Protein AF-A0A222F6X0-F1 (afdb_monomer_lite)

Structure (mmCIF, N/CA/C/O backbone):
data_AF-A0A222F6X0-F1
#
_entry.id   AF-A0A222F6X0-F1
#
loop_
_atom_site.group_PDB
_atom_site.id
_atom_site.type_symbol
_atom_site.label_atom_id
_atom_site.label_alt_id
_atom_site.label_comp_id
_atom_site.label_asym_id
_atom_site.label_entity_id
_atom_site.label_seq_id
_atom_site.pdbx_PDB_ins_code
_atom_site.Cartn_x
_atom_site.Cartn_y
_atom_site.Cartn_z
_atom_site.occupancy
_atom_site.B_iso_or_equiv
_atom_site.auth_seq_id
_atom_site.auth_comp_id
_atom_site.auth_asym_id
_atom_site.auth_atom_id
_atom_site.pdbx_PDB_model_num
ATOM 1 N N . MET A 1 1 ? -4.040 -3.407 18.190 1.00 61.75 1 MET A N 1
ATOM 2 C CA . MET A 1 1 ? -4.479 -4.045 16.939 1.00 61.75 1 MET A CA 1
ATOM 3 C C . MET A 1 1 ? -3.343 -3.935 15.942 1.00 61.75 1 MET A C 1
ATOM 5 O O . MET A 1 1 ? -2.972 -2.826 15.611 1.00 61.75 1 MET A O 1
ATOM 9 N N . GLN A 1 2 ? -2.766 -5.057 15.514 1.00 82.00 2 GLN A N 1
ATOM 10 C CA . GLN A 1 2 ? -1.603 -5.101 14.622 1.00 82.00 2 GLN A CA 1
ATOM 11 C C . GLN A 1 2 ? -2.021 -5.697 13.279 1.00 82.00 2 GLN A C 1
ATOM 13 O O . GLN A 1 2 ? -2.799 -6.652 13.258 1.00 82.00 2 GLN A O 1
ATOM 18 N N . GLY A 1 3 ? -1.517 -5.146 12.182 1.00 78.44 3 GLY A N 1
ATOM 19 C CA . GLY A 1 3 ? -1.726 -5.721 10.862 1.00 78.44 3 GLY A CA 1
ATOM 20 C C . GLY A 1 3 ? -0.700 -5.248 9.848 1.00 78.44 3 GLY A C 1
ATOM 21 O O . GLY A 1 3 ? -0.061 -4.203 10.007 1.00 78.44 3 GLY A O 1
ATOM 22 N N . ASP A 1 4 ? -0.547 -6.052 8.809 1.00 83.44 4 ASP A N 1
ATOM 23 C CA . ASP A 1 4 ? 0.288 -5.770 7.658 1.00 83.44 4 ASP A CA 1
ATOM 24 C C . ASP A 1 4 ? -0.467 -6.099 6.367 1.00 83.44 4 ASP A C 1
ATOM 26 O O . ASP A 1 4 ? -1.367 -6.940 6.338 1.00 83.44 4 ASP A O 1
ATOM 30 N N . MET A 1 5 ? -0.135 -5.372 5.306 1.00 81.94 5 MET A N 1
ATOM 31 C CA . MET A 1 5 ? -0.671 -5.575 3.967 1.00 81.94 5 MET A CA 1
ATOM 32 C C . MET A 1 5 ? 0.428 -5.280 2.955 1.00 81.94 5 MET A C 1
AT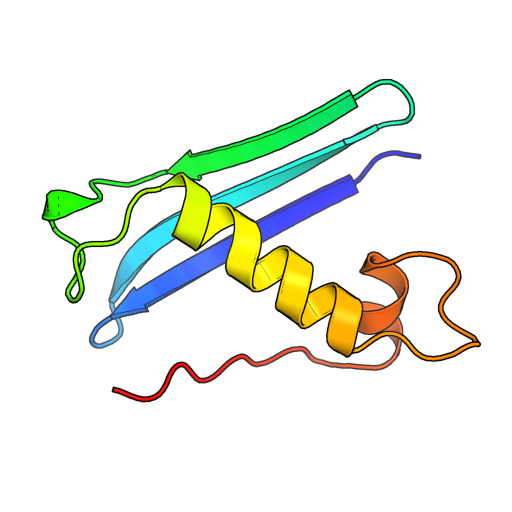OM 34 O O . MET A 1 5 ? 1.118 -4.264 3.059 1.00 81.94 5 MET A O 1
ATOM 38 N N . ARG A 1 6 ? 0.570 -6.150 1.956 1.00 82.56 6 ARG A N 1
ATOM 39 C CA . 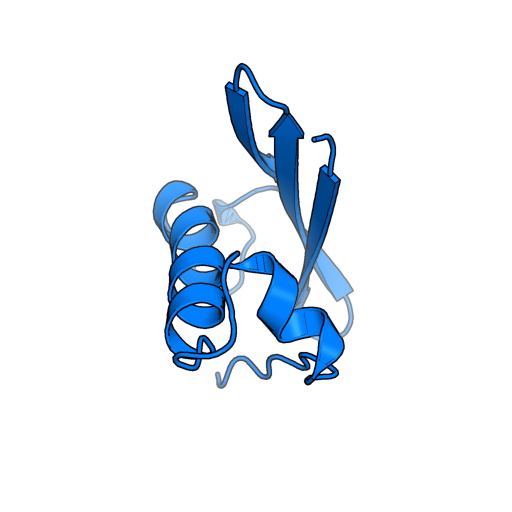ARG A 1 6 ? 1.495 -5.959 0.837 1.00 82.56 6 ARG A CA 1
ATOM 40 C C . ARG A 1 6 ? 0.733 -5.998 -0.468 1.00 82.56 6 ARG A C 1
ATOM 42 O O . ARG A 1 6 ? -0.095 -6.883 -0.666 1.00 82.56 6 ARG A O 1
ATOM 49 N N . LEU A 1 7 ? 1.018 -5.042 -1.341 1.00 78.62 7 LEU A N 1
ATOM 50 C CA . LEU A 1 7 ? 0.430 -4.961 -2.671 1.00 78.62 7 LEU A CA 1
ATOM 51 C C . LEU A 1 7 ? 1.552 -4.949 -3.705 1.00 78.62 7 LEU A C 1
ATOM 53 O O . LEU A 1 7 ? 2.316 -3.987 -3.787 1.00 78.62 7 LEU A O 1
ATOM 57 N N . GLY A 1 8 ? 1.647 -6.019 -4.491 1.00 81.25 8 GLY A N 1
ATOM 58 C CA . GLY A 1 8 ? 2.566 -6.089 -5.621 1.00 81.25 8 GLY A CA 1
ATOM 59 C C . GLY A 1 8 ? 2.066 -5.232 -6.784 1.00 81.25 8 GLY A C 1
ATOM 60 O O . GLY A 1 8 ? 0.897 -5.301 -7.156 1.00 81.25 8 GLY A O 1
ATOM 61 N N . LEU A 1 9 ? 2.958 -4.440 -7.375 1.00 77.31 9 LEU A N 1
ATOM 62 C CA . LEU A 1 9 ? 2.727 -3.753 -8.642 1.00 77.31 9 LEU A CA 1
ATOM 63 C C . LEU A 1 9 ? 3.311 -4.619 -9.757 1.00 77.31 9 LEU A C 1
ATOM 65 O O . LEU A 1 9 ? 4.528 -4.795 -9.833 1.00 77.31 9 LEU A O 1
ATOM 69 N N . VAL A 1 10 ? 2.444 -5.178 -10.600 1.00 77.50 10 VAL A N 1
ATOM 70 C CA . VAL A 1 10 ? 2.816 -6.101 -11.679 1.00 77.50 10 VAL A CA 1
ATOM 71 C C . VAL A 1 10 ? 2.653 -5.414 -13.030 1.00 77.50 10 VAL A C 1
ATOM 73 O O . VAL A 1 10 ? 1.624 -4.798 -13.295 1.00 77.50 10 VAL A O 1
ATOM 76 N N . HIS A 1 11 ? 3.658 -5.542 -13.891 1.00 75.06 11 HIS A N 1
ATOM 77 C CA . HIS A 1 11 ? 3.617 -5.118 -15.285 1.00 75.06 11 HIS A CA 1
ATOM 78 C C . HIS A 1 11 ? 4.143 -6.239 -16.179 1.00 75.06 11 HIS A C 1
ATOM 80 O O . HIS A 1 11 ? 5.169 -6.838 -15.866 1.00 75.06 11 HIS A O 1
ATOM 86 N N . GLU A 1 12 ? 3.422 -6.550 -17.259 1.00 80.94 12 GLU A N 1
ATOM 87 C CA . GLU A 1 12 ? 3.776 -7.636 -18.192 1.00 80.94 12 GLU A CA 1
ATOM 88 C C . GLU A 1 12 ? 4.070 -8.976 -17.482 1.00 80.94 12 GLU A C 1
ATOM 90 O O . GLU A 1 12 ? 4.985 -9.718 -17.831 1.00 80.94 12 GLU A O 1
ATOM 95 N N . GLY A 1 13 ? 3.309 -9.279 -16.425 1.00 78.38 13 GLY A N 1
ATOM 96 C CA . GLY A 1 13 ? 3.474 -10.502 -15.631 1.00 78.38 13 GLY A CA 1
ATOM 97 C C . GLY A 1 13 ? 4.666 -10.50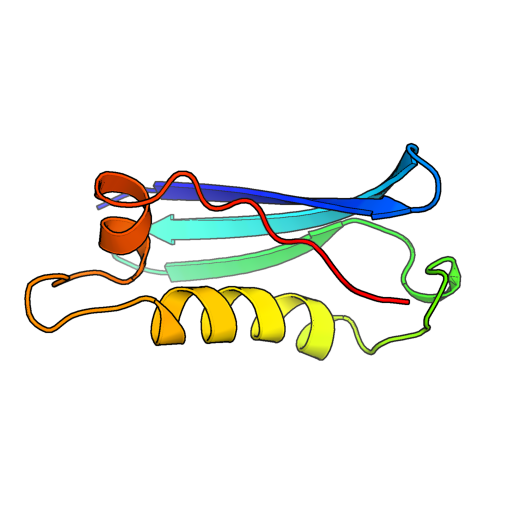1 -14.666 1.00 78.38 13 GLY A C 1
ATOM 98 O O . GLY A 1 13 ? 4.842 -11.472 -13.934 1.00 78.38 13 GLY A O 1
ATOM 99 N N . SER A 1 14 ? 5.449 -9.422 -14.609 1.00 77.12 14 SER A N 1
ATOM 100 C CA . SER A 1 14 ? 6.572 -9.260 -13.681 1.00 77.12 14 SER A CA 1
ATOM 101 C C . SER A 1 14 ? 6.254 -8.241 -12.591 1.00 77.12 14 SER A C 1
ATOM 103 O O . SER A 1 14 ? 5.763 -7.148 -12.868 1.00 77.12 14 SER A O 1
ATOM 105 N N . GLN A 1 15 ? 6.550 -8.567 -11.333 1.00 81.25 15 GLN A N 1
ATOM 106 C CA . GLN A 1 15 ? 6.451 -7.595 -10.245 1.00 81.25 15 GLN A CA 1
ATOM 107 C C . GLN A 1 15 ? 7.579 -6.563 -10.375 1.00 81.25 15 GLN A C 1
ATOM 109 O O . GLN A 1 15 ? 8.756 -6.907 -10.301 1.00 81.25 15 GLN A O 1
ATOM 114 N N . VAL A 1 16 ? 7.213 -5.297 -10.568 1.00 84.06 16 VAL A N 1
ATOM 115 C CA . VAL A 1 16 ? 8.147 -4.176 -10.780 1.00 84.06 16 VAL A CA 1
ATOM 116 C C . VAL A 1 16 ? 8.333 -3.310 -9.532 1.00 84.06 16 VAL A C 1
ATOM 118 O O . VAL A 1 16 ? 9.328 -2.596 -9.413 1.00 84.06 16 VAL A O 1
ATOM 121 N N . ALA A 1 17 ? 7.387 -3.367 -8.594 1.00 85.12 17 ALA A N 1
ATOM 122 C CA . ALA A 1 17 ? 7.454 -2.692 -7.302 1.00 85.12 17 ALA A CA 1
ATOM 123 C C . ALA A 1 17 ? 6.479 -3.334 -6.300 1.00 85.12 17 ALA A C 1
ATOM 125 O O . ALA A 1 17 ? 5.675 -4.196 -6.653 1.00 85.12 17 ALA A O 1
ATOM 126 N N . GLU A 1 18 ? 6.545 -2.913 -5.043 1.00 85.88 18 GLU A N 1
ATOM 127 C CA . GLU A 1 18 ? 5.656 -3.334 -3.963 1.00 85.88 18 GLU A CA 1
ATOM 128 C C . GLU A 1 18 ? 5.295 -2.139 -3.076 1.00 85.88 18 GLU A C 1
ATOM 130 O O . GLU A 1 18 ? 6.092 -1.220 -2.878 1.00 85.88 18 GLU A O 1
ATOM 135 N N . LEU A 1 19 ? 4.079 -2.151 -2.540 1.00 84.06 19 LEU A N 1
ATOM 136 C CA . LEU A 1 19 ? 3.637 -1.241 -1.493 1.00 84.06 19 LEU A CA 1
ATOM 137 C C . LEU A 1 19 ? 3.458 -2.040 -0.211 1.00 84.06 19 LEU A C 1
ATOM 139 O O . LEU A 1 19 ? 2.649 -2.968 -0.161 1.00 84.06 19 LEU A O 1
ATOM 143 N N . GLU A 1 20 ? 4.181 -1.656 0.830 1.00 87.44 20 GLU A N 1
ATOM 144 C CA . GLU A 1 20 ? 4.037 -2.235 2.157 1.00 87.44 20 GLU A CA 1
ATOM 145 C C . GLU A 1 20 ? 3.292 -1.269 3.070 1.00 87.44 20 GLU A C 1
ATOM 147 O O . GLU A 1 20 ? 3.688 -0.114 3.237 1.00 87.44 20 GLU A O 1
ATOM 152 N N . TYR A 1 21 ? 2.247 -1.764 3.722 1.00 83.38 21 TYR A N 1
ATOM 153 C CA . TYR A 1 21 ? 1.515 -1.053 4.756 1.00 83.38 21 TYR A CA 1
ATOM 154 C C . TYR A 1 21 ? 1.607 -1.839 6.054 1.00 83.38 21 TYR A C 1
ATOM 156 O O . TYR A 1 21 ? 1.382 -3.049 6.078 1.00 83.38 21 TYR A O 1
ATOM 164 N N . ARG A 1 22 ? 1.928 -1.154 7.148 1.00 84.44 22 ARG A N 1
ATOM 165 C CA . ARG A 1 22 ? 1.966 -1.734 8.493 1.00 84.44 22 ARG A CA 1
ATOM 166 C C . ARG A 1 22 ? 1.298 -0.783 9.460 1.00 84.44 22 ARG A C 1
ATOM 168 O O . ARG A 1 22 ? 1.508 0.427 9.374 1.00 84.44 22 ARG A O 1
ATOM 175 N N . TRP A 1 23 ? 0.520 -1.318 10.387 1.00 84.25 23 TRP A N 1
ATOM 176 C CA . TRP A 1 23 ? -0.102 -0.506 11.420 1.00 84.25 23 TRP A CA 1
ATOM 177 C C . TRP A 1 23 ? -0.186 -1.231 12.752 1.00 84.25 23 TRP A C 1
ATOM 179 O O . TRP A 1 23 ? -0.323 -2.456 12.830 1.00 84.25 23 TRP A O 1
ATOM 189 N N . ASP A 1 24 ? -0.132 -0.427 13.801 1.00 83.44 24 ASP A N 1
ATOM 190 C CA . ASP A 1 24 ? -0.466 -0.807 15.160 1.00 83.44 24 ASP A CA 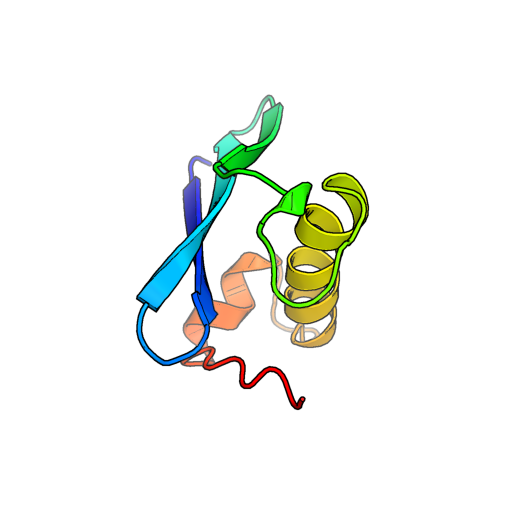1
ATOM 191 C C . ASP A 1 24 ? -1.299 0.309 15.824 1.00 83.44 24 ASP A C 1
ATOM 193 O O . ASP A 1 24 ? -1.756 1.241 15.160 1.00 83.44 24 ASP A O 1
ATOM 197 N N . ASP A 1 25 ? -1.526 0.223 17.136 1.00 80.06 25 ASP A N 1
ATOM 198 C CA . ASP A 1 25 ? -2.312 1.230 17.868 1.00 80.06 25 ASP A CA 1
ATOM 199 C C . ASP A 1 25 ? -1.596 2.587 18.014 1.00 80.06 25 ASP A C 1
ATOM 201 O O . ASP A 1 25 ? -2.191 3.552 18.490 1.00 80.06 25 ASP A O 1
ATOM 205 N N . LYS A 1 26 ? -0.312 2.667 17.658 1.00 84.12 26 LYS A N 1
ATOM 206 C CA . LYS A 1 26 ? 0.546 3.846 17.820 1.00 84.12 26 LYS A CA 1
ATOM 207 C C . LYS A 1 26 ? 0.917 4.488 16.491 1.00 84.12 26 LYS A C 1
ATOM 209 O O . LYS A 1 26 ? 1.159 5.692 16.461 1.00 84.12 26 LYS A O 1
ATOM 214 N N . GLN A 1 27 ? 1.008 3.710 15.418 1.00 80.56 27 GLN A N 1
ATOM 215 C CA . GLN A 1 27 ? 1.529 4.194 14.145 1.00 80.56 27 GLN A CA 1
ATOM 216 C C . GLN A 1 27 ? 0.933 3.478 12.935 1.00 80.56 27 GLN A C 1
ATOM 218 O O . GLN A 1 27 ? 0.535 2.315 12.985 1.00 80.56 27 GLN A O 1
ATOM 223 N N . PHE A 1 28 ? 0.946 4.200 11.818 1.00 79.75 28 PHE A N 1
ATOM 224 C CA . PHE A 1 28 ? 0.674 3.695 10.482 1.00 79.75 28 PHE A CA 1
ATOM 225 C C . PHE A 1 28 ? 1.862 4.050 9.586 1.00 79.75 28 PHE A C 1
ATOM 227 O O . PHE A 1 28 ? 2.239 5.219 9.492 1.00 79.75 28 PHE A O 1
ATOM 234 N N . THR A 1 29 ? 2.428 3.052 8.914 1.00 85.50 29 THR A N 1
ATOM 235 C CA . THR A 1 29 ? 3.593 3.200 8.040 1.00 85.50 29 THR A CA 1
AT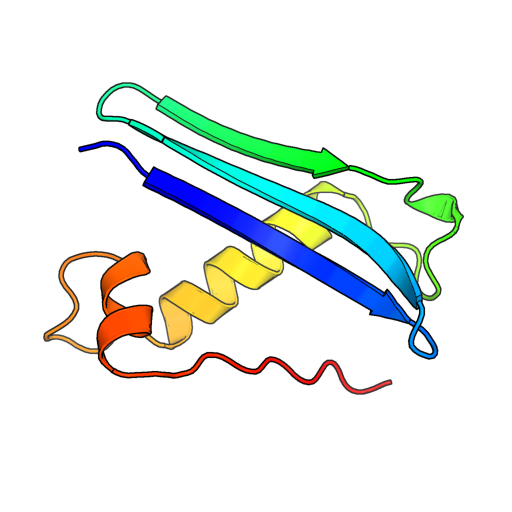OM 236 C C . THR A 1 29 ? 3.262 2.661 6.658 1.00 85.50 29 THR A C 1
ATOM 238 O O . THR A 1 29 ? 2.761 1.545 6.530 1.00 85.50 29 THR A O 1
ATOM 241 N N . ALA A 1 30 ? 3.576 3.445 5.627 1.00 84.81 30 ALA A N 1
ATOM 242 C CA . ALA A 1 30 ? 3.432 3.066 4.227 1.00 84.81 30 ALA A CA 1
ATOM 243 C C . ALA A 1 30 ? 4.775 3.244 3.510 1.00 84.81 30 ALA A C 1
ATOM 245 O O . ALA A 1 30 ? 5.388 4.309 3.600 1.00 84.81 30 ALA A O 1
ATOM 246 N N . VAL A 1 31 ? 5.235 2.207 2.815 1.00 87.19 31 VAL A N 1
ATOM 247 C CA . VAL A 1 31 ? 6.535 2.172 2.138 1.00 87.19 31 VAL A CA 1
ATOM 248 C C . VAL A 1 31 ? 6.340 1.743 0.692 1.00 87.19 31 VAL A C 1
ATOM 250 O O . VAL A 1 31 ? 5.685 0.744 0.416 1.00 87.19 31 VAL A O 1
ATOM 253 N N . PHE A 1 32 ? 6.930 2.500 -0.230 1.00 84.38 32 PHE A N 1
ATOM 254 C CA . PHE A 1 32 ? 7.097 2.079 -1.616 1.00 84.38 32 PHE A CA 1
ATOM 255 C C . PHE A 1 32 ? 8.454 1.384 -1.753 1.00 84.38 32 PHE A C 1
ATOM 257 O O . PHE A 1 32 ? 9.486 1.986 -1.452 1.00 84.38 32 PHE A O 1
ATOM 264 N N . VAL A 1 33 ? 8.453 0.137 -2.216 1.00 86.12 33 VAL A N 1
ATOM 265 C CA . VAL A 1 33 ? 9.651 -0.661 -2.483 1.00 86.12 33 VAL A CA 1
ATOM 266 C C . VAL A 1 33 ? 9.766 -0.858 -3.990 1.00 86.12 33 VAL A C 1
ATOM 268 O O . VAL A 1 33 ? 8.994 -1.593 -4.599 1.00 86.12 33 VAL A O 1
ATOM 271 N N . GLY A 1 34 ? 10.727 -0.184 -4.613 1.00 80.19 34 GLY A N 1
ATOM 272 C CA . GLY A 1 34 ? 10.964 -0.278 -6.050 1.00 80.19 34 GLY A CA 1
ATOM 273 C C . GLY A 1 34 ? 11.709 0.934 -6.591 1.00 80.19 34 GLY A C 1
ATOM 274 O O . GLY A 1 34 ? 12.088 1.840 -5.848 1.00 80.19 34 GLY A O 1
ATOM 275 N N . ASN A 1 35 ? 11.890 0.969 -7.908 1.00 76.12 35 ASN A N 1
ATOM 276 C CA . ASN A 1 35 ? 12.493 2.097 -8.607 1.00 76.12 35 ASN A CA 1
ATOM 277 C C . ASN A 1 35 ? 11.409 2.820 -9.424 1.00 76.12 35 ASN A C 1
ATOM 279 O O . ASN A 1 35 ? 11.067 2.406 -10.531 1.00 76.12 35 ASN A O 1
ATOM 283 N N . ALA A 1 36 ? 10.836 3.891 -8.864 1.00 67.00 36 ALA A N 1
ATOM 284 C CA . ALA A 1 36 ? 9.708 4.614 -9.466 1.00 67.00 36 ALA A CA 1
ATOM 285 C C . ALA A 1 36 ? 9.952 5.098 -10.919 1.00 67.00 36 ALA A C 1
ATOM 287 O O . ALA A 1 36 ? 9.029 5.000 -11.724 1.00 67.00 36 ALA A O 1
ATOM 288 N N . PRO A 1 37 ? 11.166 5.543 -11.307 1.00 68.81 37 PRO A N 1
ATOM 289 C CA . PRO A 1 37 ? 11.509 5.840 -12.703 1.00 68.81 37 PRO A CA 1
ATOM 290 C C . PRO A 1 37 ? 11.438 4.662 -13.682 1.00 68.81 37 PRO A C 1
ATOM 292 O O . PRO A 1 37 ? 11.303 4.893 -14.876 1.00 68.81 37 PRO A O 1
ATOM 295 N N . SER A 1 38 ? 11.561 3.418 -13.208 1.00 69.19 38 SER A N 1
ATOM 296 C CA . SER A 1 38 ? 11.460 2.214 -14.052 1.00 69.19 38 SER A CA 1
ATOM 297 C C . SER A 1 38 ? 10.039 1.659 -14.157 1.00 69.19 38 SER A C 1
ATOM 299 O O . SER A 1 38 ? 9.832 0.608 -14.757 1.00 69.19 38 SER A O 1
ATOM 301 N N . LEU A 1 39 ? 9.060 2.346 -13.562 1.00 68.94 39 LEU A N 1
ATOM 302 C CA . LEU A 1 39 ? 7.662 1.983 -13.727 1.00 68.94 39 LEU A CA 1
ATOM 303 C C . LEU A 1 39 ? 7.176 2.357 -15.138 1.00 68.94 39 LEU A C 1
ATOM 305 O O . LEU A 1 39 ? 7.602 3.382 -15.671 1.00 68.94 39 LEU A O 1
ATOM 309 N N . PRO A 1 40 ? 6.232 1.590 -15.712 1.00 64.19 40 PRO A N 1
ATOM 310 C CA . PRO A 1 40 ? 5.693 1.838 -17.057 1.00 64.19 40 PRO A CA 1
ATOM 311 C C . PRO A 1 40 ? 5.063 3.226 -17.187 1.00 64.19 40 PRO A C 1
ATOM 313 O O . PRO A 1 40 ? 5.162 3.880 -18.219 1.00 64.19 40 PRO A O 1
ATOM 316 N N . HIS A 1 41 ? 4.450 3.685 -16.093 1.00 66.19 41 HIS A N 1
ATOM 317 C CA . HIS A 1 41 ? 3.937 5.032 -15.928 1.00 66.19 41 HIS A CA 1
ATOM 318 C C . HIS A 1 41 ? 4.640 5.685 -14.734 1.00 66.19 41 HIS A C 1
ATOM 320 O O . HIS A 1 41 ? 4.372 5.304 -13.588 1.00 66.19 41 HIS A O 1
ATOM 326 N N . PRO A 1 42 ? 5.531 6.665 -14.965 1.00 63.31 42 PRO A N 1
ATOM 327 C CA . PRO A 1 42 ? 6.175 7.402 -13.891 1.00 63.31 42 PRO A CA 1
ATOM 328 C C . PRO A 1 42 ? 5.117 8.121 -13.051 1.00 63.31 42 PRO A C 1
ATOM 330 O O . PRO A 1 42 ? 4.428 9.026 -13.519 1.00 63.31 42 PRO A O 1
ATOM 333 N N . ALA A 1 43 ? 4.991 7.725 -11.791 1.00 65.44 43 ALA A N 1
ATOM 334 C CA . ALA A 1 43 ? 4.120 8.373 -10.826 1.00 65.44 43 ALA A CA 1
ATOM 335 C C . ALA A 1 43 ? 4.919 8.686 -9.565 1.00 65.44 43 ALA A C 1
ATOM 337 O O . ALA A 1 43 ? 5.802 7.928 -9.159 1.00 65.44 43 ALA A O 1
ATOM 338 N N . HIS A 1 44 ? 4.604 9.811 -8.924 1.00 73.25 44 HIS A N 1
ATOM 339 C CA . HIS A 1 44 ? 5.226 10.150 -7.652 1.00 73.25 44 HIS A CA 1
ATOM 340 C C . HIS A 1 44 ? 4.900 9.048 -6.620 1.00 73.25 44 HIS A C 1
ATOM 342 O O . HIS A 1 44 ? 3.723 8.701 -6.488 1.00 73.25 44 HIS A O 1
ATOM 348 N N . PRO A 1 45 ? 5.873 8.514 -5.854 1.00 69.50 45 PRO A N 1
ATOM 349 C CA . PRO A 1 45 ? 5.648 7.387 -4.938 1.00 69.50 45 PRO A CA 1
ATOM 350 C C . PRO A 1 45 ? 4.479 7.585 -3.963 1.00 69.50 45 PRO A C 1
ATOM 352 O O . PRO A 1 45 ? 3.742 6.652 -3.666 1.00 69.50 45 PRO A O 1
ATOM 355 N N . VAL A 1 46 ? 4.245 8.824 -3.521 1.00 73.25 46 VAL A N 1
ATOM 356 C CA . VAL A 1 46 ? 3.095 9.174 -2.666 1.00 73.25 46 VAL A CA 1
ATOM 357 C C . VAL A 1 46 ? 1.753 8.899 -3.355 1.00 73.25 46 VAL A C 1
ATOM 359 O O . VAL A 1 46 ? 0.838 8.396 -2.712 1.00 73.25 46 VAL A O 1
ATOM 362 N N . VAL A 1 47 ? 1.635 9.165 -4.659 1.00 74.12 47 VAL A N 1
ATOM 363 C CA . VAL A 1 47 ? 0.411 8.878 -5.427 1.00 74.12 47 VAL A CA 1
ATOM 364 C C . VAL A 1 47 ? 0.176 7.371 -5.500 1.00 74.12 47 VAL A C 1
ATOM 366 O O . VAL A 1 47 ? -0.952 6.916 -5.311 1.00 74.12 47 VAL A O 1
ATOM 369 N N . LEU A 1 48 ? 1.242 6.592 -5.712 1.00 73.75 48 LEU A N 1
ATOM 370 C CA . LEU A 1 48 ? 1.173 5.128 -5.721 1.00 73.75 48 LEU A CA 1
ATOM 371 C C . LEU A 1 48 ? 0.747 4.571 -4.359 1.00 73.75 48 LEU A C 1
ATOM 373 O O . LEU A 1 48 ? -0.037 3.635 -4.315 1.00 73.75 48 LEU A O 1
ATOM 377 N N . LEU A 1 49 ? 1.191 5.177 -3.255 1.00 75.50 49 LEU A N 1
ATOM 378 C CA . LEU A 1 49 ? 0.808 4.768 -1.900 1.00 75.50 49 LEU A CA 1
ATOM 379 C C . LEU A 1 49 ? -0.627 5.169 -1.523 1.00 75.50 49 LEU A C 1
ATOM 381 O O . LEU A 1 49 ? -1.279 4.457 -0.757 1.00 75.50 49 LEU A O 1
ATOM 385 N N . GLN A 1 50 ? -1.128 6.295 -2.034 1.00 77.56 50 GLN A N 1
ATOM 386 C CA . GLN A 1 50 ? -2.459 6.811 -1.698 1.00 77.56 50 GLN A CA 1
ATOM 387 C C . GLN A 1 50 ? -3.587 6.101 -2.450 1.00 77.56 50 GLN A C 1
ATOM 389 O O . GLN A 1 50 ? -4.637 5.837 -1.861 1.00 77.56 50 GLN A O 1
ATOM 394 N N . LYS A 1 51 ? -3.386 5.778 -3.735 1.00 77.81 51 LYS A N 1
ATOM 395 C CA . LYS A 1 51 ? -4.430 5.179 -4.583 1.00 77.81 51 LYS A CA 1
ATOM 396 C C . LYS A 1 51 ? -5.030 3.883 -4.007 1.00 77.81 51 LYS A C 1
ATOM 398 O O . LYS A 1 51 ? -6.256 3.783 -3.994 1.00 77.81 51 LYS A O 1
ATOM 403 N N . PRO A 1 52 ? -4.248 2.927 -3.473 1.00 72.81 52 PRO A N 1
ATOM 404 C CA . PRO A 1 52 ? -4.808 1.707 -2.896 1.00 72.81 52 PRO A CA 1
ATOM 405 C C . PRO A 1 52 ? -5.618 1.959 -1.629 1.00 72.81 52 PRO A C 1
ATOM 407 O O . PRO A 1 52 ? -6.671 1.356 -1.451 1.00 72.81 52 PRO A O 1
ATOM 410 N N . ILE A 1 53 ? -5.180 2.888 -0.770 1.00 77.81 53 ILE A N 1
ATOM 411 C CA . ILE A 1 53 ? -5.952 3.272 0.420 1.00 77.81 53 ILE A CA 1
ATOM 412 C C . ILE A 1 53 ? -7.293 3.877 -0.003 1.00 77.81 53 ILE A C 1
ATOM 414 O O . ILE A 1 53 ? -8.324 3.517 0.560 1.00 77.81 53 ILE A O 1
ATOM 418 N N . ALA A 1 54 ? -7.294 4.756 -1.009 1.00 79.62 54 ALA A N 1
ATOM 419 C CA . ALA A 1 54 ? -8.520 5.345 -1.539 1.00 79.62 54 ALA A CA 1
ATOM 420 C C . ALA A 1 54 ? -9.464 4.280 -2.127 1.00 79.62 54 ALA A C 1
ATOM 422 O O . ALA A 1 54 ? -10.659 4.305 -1.844 1.00 79.62 54 ALA A O 1
ATOM 423 N N . ALA A 1 55 ? -8.930 3.310 -2.877 1.00 77.31 55 ALA A N 1
ATOM 424 C CA . ALA A 1 55 ? -9.711 2.203 -3.427 1.00 77.31 55 ALA A CA 1
ATOM 425 C C . ALA A 1 55 ? -10.330 1.329 -2.320 1.00 77.31 55 ALA A C 1
ATOM 427 O O . ALA A 1 55 ? -11.524 1.053 -2.347 1.00 77.31 55 ALA A O 1
ATOM 428 N N . ILE A 1 56 ? -9.552 0.967 -1.294 1.00 76.81 56 ILE A N 1
ATOM 429 C CA . ILE A 1 56 ? -10.038 0.217 -0.123 1.00 76.81 56 ILE A CA 1
ATOM 430 C C . ILE A 1 56 ? -11.132 0.997 0.613 1.00 76.81 56 ILE A C 1
ATOM 432 O O . ILE A 1 56 ? -12.140 0.421 1.016 1.00 76.81 56 ILE A O 1
ATOM 436 N N . GLN A 1 57 ? -10.967 2.312 0.785 1.00 78.62 57 GLN A N 1
ATOM 437 C CA . GLN A 1 57 ? -11.988 3.144 1.422 1.00 78.62 57 GLN A CA 1
ATOM 438 C C . GLN A 1 57 ? -13.285 3.206 0.609 1.00 78.62 57 GLN A C 1
ATOM 440 O O . GLN A 1 57 ? -14.358 3.181 1.206 1.00 78.62 57 GLN A O 1
ATOM 445 N N . ALA A 1 58 ? -13.200 3.239 -0.722 1.00 81.06 58 ALA A N 1
ATOM 446 C CA . ALA A 1 58 ? -14.370 3.232 -1.596 1.00 81.06 58 ALA A CA 1
ATOM 447 C C . ALA A 1 58 ? -15.158 1.908 -1.542 1.00 81.06 58 ALA A C 1
ATOM 449 O O . ALA A 1 58 ? -16.363 1.911 -1.768 1.00 81.06 58 ALA A O 1
ATOM 450 N N . LEU A 1 59 ? -14.505 0.792 -1.195 1.00 77.75 59 LEU A N 1
ATOM 451 C CA . LEU A 1 59 ? -15.143 -0.519 -1.007 1.00 77.75 59 LEU A CA 1
ATOM 452 C C . LEU A 1 59 ? -15.849 -0.668 0.355 1.00 77.75 59 LEU A C 1
ATOM 454 O O . LEU A 1 59 ? -16.442 -1.710 0.647 1.00 77.75 59 LEU A O 1
ATOM 458 N N . LYS A 1 60 ? -15.777 0.339 1.236 1.00 83.25 60 LYS A N 1
ATOM 459 C CA . LYS A 1 60 ? -16.447 0.280 2.538 1.00 83.25 60 LYS A CA 1
ATOM 460 C C . LYS A 1 60 ? -17.966 0.397 2.399 1.00 83.25 60 LYS A C 1
ATOM 462 O O . LYS A 1 60 ? -18.473 1.304 1.751 1.00 83.25 60 LYS A O 1
ATOM 467 N N . THR A 1 61 ? -18.682 -0.460 3.116 1.00 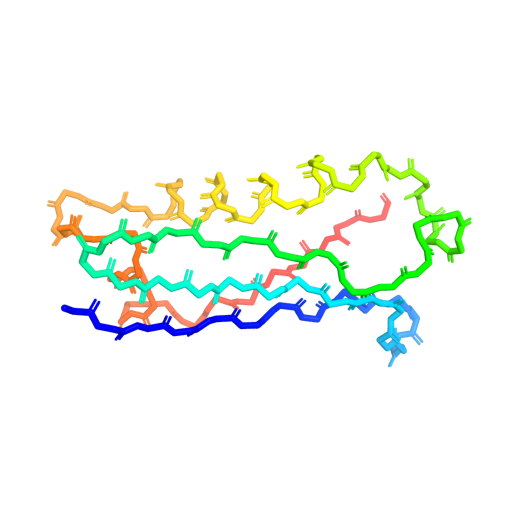82.88 61 THR A N 1
ATOM 468 C CA . THR A 1 61 ? -20.113 -0.322 3.402 1.00 82.88 61 THR A CA 1
ATOM 469 C C . THR A 1 61 ? -20.301 0.191 4.834 1.00 82.88 61 THR A C 1
ATOM 471 O O . THR A 1 61 ? -19.340 0.293 5.604 1.00 82.88 61 THR A O 1
ATOM 474 N N . GLU A 1 62 ? -21.541 0.488 5.228 1.00 81.62 62 GLU A N 1
ATOM 475 C CA . GLU A 1 62 ? -21.869 0.923 6.596 1.00 81.62 62 GLU A CA 1
ATOM 476 C C . GLU A 1 62 ? -21.559 -0.141 7.663 1.00 81.62 62 GLU A C 1
ATOM 478 O O . GLU A 1 62 ? -21.337 0.190 8.827 1.00 81.62 62 GLU A O 1
ATOM 483 N N . THR A 1 63 ? -21.486 -1.419 7.277 1.00 80.62 63 THR A N 1
ATOM 484 C CA . THR A 1 63 ? -21.140 -2.526 8.180 1.00 80.62 63 THR A CA 1
ATOM 485 C C . THR A 1 63 ? -19.629 -2.681 8.380 1.00 80.62 63 THR A C 1
ATOM 487 O O . THR A 1 63 ? -19.199 -3.356 9.317 1.00 80.62 63 THR A O 1
ATOM 490 N N . HIS A 1 64 ? -18.802 -2.042 7.544 1.00 80.69 64 HIS A N 1
ATOM 491 C CA . HIS A 1 64 ? -17.343 -2.085 7.651 1.00 80.69 64 HIS A CA 1
ATOM 492 C C . HIS A 1 64 ? -16.843 -1.033 8.648 1.00 80.69 64 HIS A C 1
ATOM 494 O O . HIS A 1 64 ? -16.646 0.145 8.326 1.00 80.69 64 HIS A O 1
ATOM 500 N N . VAL A 1 65 ? -16.564 -1.469 9.876 1.00 76.00 65 VAL A N 1
ATOM 501 C CA . VAL A 1 65 ? -16.031 -0.598 10.934 1.00 76.00 65 VAL A CA 1
ATOM 502 C C . VAL A 1 65 ? -14.614 -0.130 10.576 1.00 76.00 65 VAL A C 1
ATOM 504 O O . VAL A 1 65 ? -14.280 1.047 10.726 1.00 76.00 65 VAL A O 1
ATOM 507 N N . ARG A 1 66 ? -13.785 -1.020 10.020 1.00 72.81 66 ARG A N 1
ATOM 508 C CA . ARG A 1 66 ? -12.388 -0.768 9.635 1.00 72.81 66 ARG A CA 1
ATOM 509 C C . ARG A 1 66 ? -12.203 -0.823 8.115 1.00 72.81 66 ARG A C 1
ATOM 511 O O . ARG A 1 66 ? -12.903 -1.578 7.449 1.00 72.81 66 ARG A O 1
ATOM 518 N N . PRO A 1 67 ? -11.232 -0.087 7.541 1.00 69.19 67 PRO A N 1
ATOM 519 C CA . PRO A 1 67 ? -10.905 -0.198 6.117 1.00 69.19 67 PRO A CA 1
ATOM 520 C C . PRO A 1 67 ? -10.521 -1.618 5.695 1.00 69.19 67 PRO A C 1
ATOM 522 O O . PRO A 1 67 ? -10.866 -2.037 4.605 1.00 69.19 67 PRO A O 1
ATOM 525 N N . THR A 1 68 ? -9.873 -2.388 6.568 1.00 70.56 68 THR A N 1
ATOM 526 C CA . THR A 1 68 ? -9.508 -3.783 6.285 1.00 70.56 68 THR A CA 1
ATOM 527 C C . THR A 1 68 ? -10.668 -4.765 6.399 1.00 70.56 68 THR A C 1
ATOM 529 O O . THR A 1 68 ? -10.521 -5.913 5.990 1.00 70.56 68 THR A O 1
ATOM 532 N N . ASP A 1 69 ? -11.823 -4.343 6.925 1.00 73.62 69 ASP A N 1
ATOM 533 C CA . ASP A 1 69 ? -12.998 -5.213 6.971 1.00 73.62 69 ASP A CA 1
ATOM 534 C C . ASP A 1 69 ? -13.507 -5.529 5.554 1.00 73.62 69 ASP A C 1
ATOM 536 O O . ASP A 1 69 ? -14.068 -6.599 5.369 1.00 73.62 69 ASP A O 1
ATOM 540 N N . VAL A 1 70 ? -13.201 -4.700 4.541 1.00 70.50 70 VAL A N 1
ATOM 541 C CA . VAL A 1 70 ? -13.581 -4.963 3.136 1.00 70.50 70 VAL A CA 1
ATOM 542 C C . VAL A 1 70 ? -13.059 -6.306 2.619 1.00 70.50 70 VAL A C 1
ATOM 544 O O . VAL A 1 70 ? -13.715 -6.941 1.799 1.00 70.50 70 VAL A O 1
ATOM 547 N N . PHE A 1 71 ? -11.910 -6.771 3.124 1.00 72.75 71 PHE A N 1
ATOM 548 C CA . PHE A 1 71 ? -11.298 -8.041 2.726 1.00 72.75 71 PHE A CA 1
ATOM 549 C C . PHE A 1 71 ? -12.015 -9.269 3.302 1.00 72.75 71 PHE A C 1
ATOM 551 O O . PHE A 1 71 ? -11.711 -10.392 2.910 1.00 72.75 71 PHE A O 1
ATOM 558 N N . LYS A 1 72 ? -12.947 -9.085 4.246 1.00 70.00 72 LYS A N 1
ATOM 559 C CA . LYS A 1 72 ? -13.797 -10.174 4.753 1.00 70.00 72 LYS A CA 1
ATOM 560 C C . LYS A 1 72 ? -14.884 -10.545 3.754 1.00 70.00 72 LYS A C 1
ATOM 562 O O . LYS A 1 72 ? -15.266 -11.707 3.678 1.00 70.00 72 LYS A O 1
ATOM 567 N N . ASP A 1 73 ? -15.338 -9.554 2.997 1.00 63.97 73 ASP A N 1
ATOM 568 C CA . ASP A 1 73 ? -16.472 -9.665 2.083 1.00 63.97 73 ASP A CA 1
ATOM 569 C C . ASP A 1 73 ? -16.030 -9.731 0.613 1.00 63.97 73 ASP A C 1
ATOM 571 O O . ASP A 1 73 ? -16.814 -10.102 -0.258 1.00 63.97 73 ASP A O 1
ATOM 575 N N . HIS A 1 74 ? -14.765 -9.401 0.326 1.00 53.78 74 HIS A N 1
ATOM 576 C CA . HIS A 1 74 ? -14.235 -9.302 -1.031 1.00 53.78 74 HIS A CA 1
ATOM 577 C C . HIS A 1 74 ? -12.888 -10.028 -1.154 1.00 53.78 74 HIS A C 1
ATOM 579 O O . HIS A 1 74 ? -11.931 -9.714 -0.444 1.00 53.78 74 HIS A O 1
ATOM 585 N N . GLN A 1 75 ? -12.768 -10.926 -2.139 1.00 51.91 75 GLN A N 1
ATOM 586 C CA . GLN A 1 75 ? -11.477 -11.172 -2.785 1.00 51.91 75 GLN A CA 1
ATOM 587 C C . GLN A 1 75 ? -11.172 -9.941 -3.640 1.00 51.91 75 GLN A C 1
ATOM 589 O O . GLN A 1 75 ? -11.773 -9.741 -4.692 1.00 51.91 75 GLN A O 1
ATOM 594 N N . VAL A 1 76 ? -10.295 -9.065 -3.150 1.00 47.62 76 VAL A N 1
ATOM 595 C CA . VAL A 1 76 ? -9.956 -7.826 -3.858 1.00 47.62 76 VAL A CA 1
ATOM 596 C C . VAL A 1 76 ? -8.917 -8.142 -4.930 1.00 47.62 76 VAL A C 1
ATOM 598 O O . VAL A 1 76 ? -7.722 -8.228 -4.655 1.00 47.62 76 VAL A O 1
ATOM 601 N N . SER A 1 77 ? -9.390 -8.325 -6.157 1.00 49.09 77 SER A N 1
ATOM 602 C CA . SER A 1 77 ? -8.571 -8.351 -7.368 1.00 49.09 77 SER A CA 1
ATOM 603 C C . SER A 1 77 ? -8.672 -6.980 -8.034 1.00 49.09 77 SER A C 1
ATOM 605 O O . SER A 1 77 ? -9.772 -6.518 -8.325 1.00 49.09 77 SER A O 1
ATOM 607 N N . ILE A 1 78 ? -7.540 -6.301 -8.222 1.00 46.34 78 ILE A N 1
ATOM 608 C CA . ILE A 1 78 ? -7.490 -4.970 -8.839 1.00 46.34 78 ILE A CA 1
ATOM 609 C C . ILE A 1 78 ? -6.849 -5.128 -10.215 1.00 46.34 78 ILE A C 1
ATOM 611 O O . ILE A 1 78 ? -5.650 -5.387 -10.305 1.00 46.34 78 ILE A O 1
ATOM 615 N N . GLU A 1 79 ? -7.643 -4.973 -11.274 1.00 41.56 79 GLU A N 1
ATOM 616 C CA . GLU A 1 79 ? -7.128 -4.755 -12.626 1.00 41.56 79 GLU A CA 1
ATOM 617 C C . GLU A 1 79 ? -6.854 -3.262 -12.809 1.00 41.56 79 GLU A C 1
ATOM 619 O O . GLU A 1 79 ? -7.694 -2.414 -12.502 1.00 41.56 79 GLU A O 1
ATOM 624 N N . VAL A 1 80 ? -5.647 -2.931 -13.264 1.00 41.09 80 VAL A N 1
ATOM 625 C CA . VAL A 1 80 ? -5.258 -1.556 -13.579 1.00 41.09 80 VAL A CA 1
ATOM 626 C C . VAL A 1 80 ? -5.212 -1.461 -15.099 1.00 41.09 80 VAL A C 1
ATOM 628 O O . VAL A 1 80 ? -4.291 -1.992 -15.715 1.00 41.09 80 VAL A O 1
ATOM 631 N N . GLU A 1 81 ? -6.248 -0.868 -15.696 1.00 42.12 81 GLU A N 1
ATOM 632 C CA . GLU A 1 81 ? -6.337 -0.672 -17.148 1.00 42.12 81 GLU A CA 1
ATOM 633 C C . GLU A 1 81 ? -5.235 0.274 -17.658 1.00 42.12 81 GLU A C 1
ATOM 635 O O . GLU A 1 81 ? -4.785 1.173 -16.937 1.00 42.12 81 GLU A O 1
ATOM 640 N N . GLY A 1 82 ? -4.778 -0.019 -18.882 1.00 41.09 82 GLY A N 1
ATOM 641 C CA . GLY A 1 82 ? -3.578 0.525 -19.527 1.00 41.09 82 GLY A CA 1
ATOM 642 C C . GLY A 1 82 ? -3.669 1.951 -20.045 1.00 41.09 82 GLY A C 1
ATOM 643 O O . GLY A 1 82 ? -4.789 2.463 -20.260 1.00 41.09 82 GLY A O 1
#

Foldseek 3Di:
DWDKDKDFDDDPNRGAWMWIWIDDPPDIDIDIGHDQVPDPDRDDVVVVRVVVLVVLVVLDDPPPPDSCVSVVVDPDDDDDDD

Secondary structure (DSSP, 8-state):
--EEEEEEEEETTEEEEEEEEEE-SS-EEEEEEE-GGGSSS---HHHHHHHHHHHHHHT--TT-SSGGGHHHH---------

Sequence (82 aa):
MQGDMRLGLVHEGSQVAELEYRWDDKQFTAVFVGNAPSLPHPAHPVVLLQKPIAAIQALKTETHVRPTDVFKDHQVSIEVEG

Radius of gyration: 13.69 Å; chains: 1; bounding box: 34×21×37 Å

pLDDT: mean 73.92, std 11.6, range [41.09, 87.44]